Protein AF-A0A8S3DFA4-F1 (afdb_monomer_lite)

Secondary structure (DSSP, 8-state):
--B---SS-SS--TT--GGGGGSSHHHHHHHHHHTT--GGG-PPP---S---EEES--SS----TT-BEEEEPP-

Organism: NCBI:txid392030

InterPro domains:
  IPR001223 Glycoside hydrolase family 18, catalytic domain [PF00704] (3-61)
  IPR001223 Glycoside hydrolase family 18, catalytic domain [PS51910] (1-75)
  IPR017853 Glycoside hydrolase superfamily [SSF51445] (2-59)
  IPR029070 Chitinase insertion domain superfamily [G3DSA:3.10.50.10] (48-71)
  IPR050314 Glycosyl hydrolase family 18 [PTHR11177] (3-65)

Structure (mmCIF, N/CA/C/O backbone):
data_AF-A0A8S3DFA4-F1
#
_entry.id   AF-A0A8S3DFA4-F1
#
loop_
_atom_site.group_PDB
_atom_site.id
_atom_site.type_symbol
_atom_site.label_atom_id
_atom_site.label_alt_id
_atom_site.label_comp_id
_atom_site.label_asym_id
_atom_site.label_entity_id
_atom_site.label_seq_id
_atom_site.pdbx_PDB_ins_code
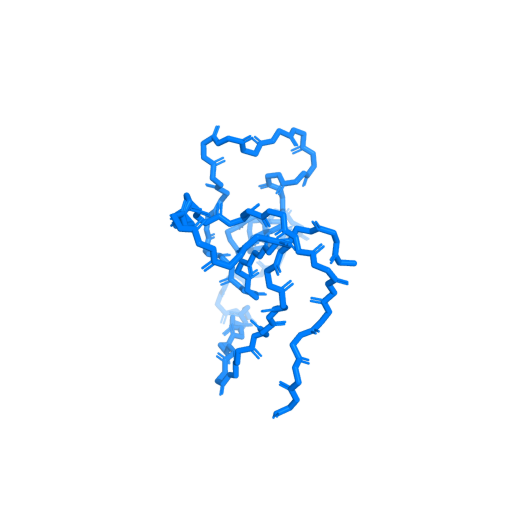_atom_site.Cartn_x
_atom_site.Cartn_y
_atom_site.Cartn_z
_atom_site.occupancy
_atom_site.B_iso_or_equiv
_atom_site.auth_seq_id
_atom_site.auth_comp_id
_atom_site.auth_asym_id
_atom_site.auth_atom_id
_atom_site.pdbx_PDB_model_num
ATOM 1 N N . ASN A 1 1 ? 5.736 4.152 -15.976 1.00 71.62 1 ASN A N 1
ATOM 2 C CA . ASN A 1 1 ? 6.362 3.249 -14.978 1.00 71.62 1 ASN A CA 1
ATOM 3 C C . ASN A 1 1 ? 7.879 3.213 -15.137 1.00 71.62 1 ASN A C 1
ATOM 5 O O . ASN A 1 1 ? 8.412 2.244 -15.658 1.00 71.62 1 ASN A O 1
ATOM 9 N N . THR A 1 2 ? 8.574 4.280 -14.728 1.00 86.56 2 THR A N 1
ATOM 10 C CA . THR A 1 2 ? 10.045 4.414 -14.860 1.00 86.56 2 THR A CA 1
ATOM 11 C C . THR A 1 2 ? 10.824 3.819 -13.684 1.00 86.56 2 THR A C 1
ATOM 13 O O . THR A 1 2 ? 12.048 3.740 -13.724 1.00 86.56 2 THR A O 1
ATOM 16 N N . HIS A 1 3 ? 10.116 3.381 -12.643 1.00 88.00 3 HIS A N 1
ATOM 17 C CA . HIS A 1 3 ? 10.649 2.729 -11.452 1.00 88.00 3 HIS A CA 1
ATOM 18 C C . HIS A 1 3 ? 9.725 1.569 -11.074 1.00 88.00 3 HIS A C 1
ATOM 20 O O . HIS A 1 3 ? 8.544 1.573 -11.434 1.00 88.00 3 HIS A O 1
ATOM 26 N N . THR A 1 4 ? 10.272 0.577 -10.383 1.00 89.12 4 THR A N 1
ATOM 27 C CA . THR A 1 4 ? 9.497 -0.518 -9.786 1.00 89.12 4 THR A CA 1
ATOM 28 C C . THR A 1 4 ? 8.841 -0.073 -8.475 1.00 89.12 4 THR A C 1
ATOM 30 O O . THR A 1 4 ? 9.140 1.008 -7.965 1.00 89.12 4 THR A O 1
ATOM 33 N N . GLY A 1 5 ? 7.940 -0.889 -7.927 1.00 90.56 5 GLY A N 1
ATOM 34 C CA . GLY A 1 5 ? 7.359 -0.667 -6.605 1.00 90.56 5 GLY A CA 1
ATOM 35 C C . GLY A 1 5 ? 6.348 -1.731 -6.204 1.00 90.56 5 GLY A C 1
ATOM 36 O O . GLY A 1 5 ? 5.923 -2.530 -7.040 1.00 90.56 5 GLY A O 1
ATOM 37 N N . PHE A 1 6 ? 5.973 -1.750 -4.925 1.00 92.06 6 PHE A N 1
ATOM 38 C CA . PHE A 1 6 ? 4.927 -2.647 -4.439 1.00 92.06 6 PHE A CA 1
ATOM 39 C C . PHE A 1 6 ? 3.556 -2.245 -4.990 1.00 92.06 6 PHE A C 1
ATOM 41 O O . PHE A 1 6 ? 3.247 -1.063 -5.115 1.00 92.06 6 PHE A O 1
ATOM 48 N N . ASN A 1 7 ? 2.723 -3.243 -5.297 1.00 93.38 7 ASN A N 1
ATOM 49 C CA . ASN A 1 7 ? 1.341 -3.028 -5.739 1.00 93.38 7 ASN A CA 1
ATOM 50 C C . ASN A 1 7 ? 0.449 -2.492 -4.604 1.00 93.38 7 ASN A C 1
ATOM 52 O O . ASN A 1 7 ? -0.455 -1.708 -4.856 1.00 93.38 7 ASN A O 1
ATOM 56 N N . SER A 1 8 ? 0.708 -2.928 -3.367 1.00 95.94 8 SER A N 1
ATOM 57 C CA . SER A 1 8 ? -0.105 -2.615 -2.187 1.00 95.94 8 SER A CA 1
ATOM 58 C C . SER A 1 8 ? 0.758 -2.626 -0.910 1.00 95.94 8 SER A C 1
ATOM 60 O O . SER A 1 8 ? 0.658 -3.561 -0.113 1.00 95.94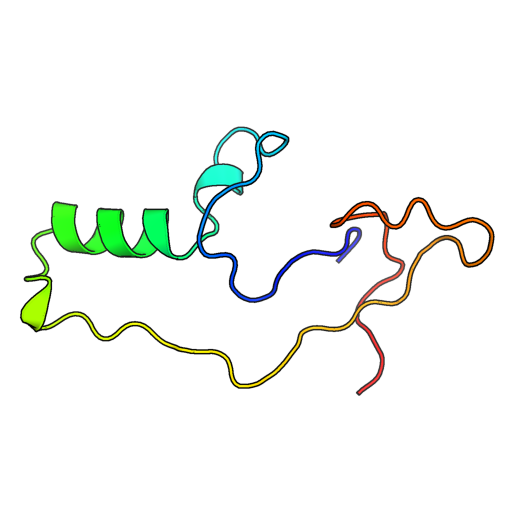 8 SER A O 1
ATOM 62 N N . PRO A 1 9 ? 1.672 -1.653 -0.724 1.00 95.31 9 PRO A N 1
ATOM 63 C CA . PRO A 1 9 ? 2.501 -1.582 0.478 1.00 95.31 9 PRO A CA 1
ATOM 64 C C . PRO A 1 9 ? 1.661 -1.227 1.712 1.00 95.31 9 PRO A C 1
ATOM 66 O O . PRO A 1 9 ? 0.780 -0.373 1.634 1.00 95.31 9 PRO A O 1
ATOM 69 N N . LEU A 1 10 ? 1.956 -1.849 2.858 1.00 96.69 10 LEU A N 1
ATOM 70 C CA . LEU A 1 10 ? 1.277 -1.534 4.120 1.00 96.69 10 LEU A CA 1
ATOM 71 C C . LEU A 1 10 ? 1.690 -0.157 4.659 1.00 96.69 10 LEU A C 1
ATOM 73 O O . LEU A 1 10 ? 0.836 0.614 5.079 1.00 96.69 10 LEU A O 1
ATOM 77 N N . TYR A 1 11 ? 2.984 0.156 4.568 1.00 97.25 11 TYR A N 1
ATOM 78 C CA . TYR A 1 11 ? 3.612 1.356 5.122 1.00 97.25 11 TYR A CA 1
ATOM 79 C C . TYR A 1 11 ? 4.460 2.084 4.075 1.00 97.25 11 TYR A C 1
ATOM 81 O O . TYR A 1 11 ? 4.924 1.446 3.120 1.00 97.25 11 TYR A O 1
ATOM 89 N N . PRO A 1 12 ? 4.713 3.394 4.251 1.00 95.62 12 PRO A N 1
ATOM 90 C CA . PRO A 1 12 ? 5.678 4.098 3.425 1.00 95.62 12 PRO A CA 1
ATOM 91 C C . PRO A 1 12 ? 7.100 3.632 3.741 1.00 95.62 12 PRO A C 1
ATOM 93 O O . PRO A 1 12 ? 7.419 3.195 4.848 1.00 95.62 12 PRO A O 1
ATOM 96 N N . ARG A 1 13 ? 7.995 3.773 2.771 1.00 91.00 13 ARG A N 1
ATOM 97 C CA . ARG A 1 13 ? 9.421 3.498 2.966 1.00 91.00 13 ARG A CA 1
ATOM 98 C C . ARG A 1 13 ? 10.138 4.706 3.544 1.00 91.00 13 ARG A C 1
ATOM 100 O O . ARG A 1 13 ? 9.792 5.847 3.253 1.00 91.00 13 ARG A O 1
ATOM 107 N N . SER A 1 14 ? 11.237 4.450 4.249 1.00 92.12 14 SER A N 1
ATOM 108 C CA . SER A 1 14 ? 12.103 5.498 4.810 1.00 92.12 14 SER A CA 1
ATOM 109 C C . SER A 1 14 ? 12.670 6.465 3.762 1.00 92.12 14 SER A C 1
ATOM 111 O O . SER A 1 14 ? 12.971 7.612 4.078 1.00 92.12 14 SER A O 1
ATOM 113 N N . SER A 1 15 ? 12.809 6.026 2.507 1.00 89.88 15 SER A N 1
ATOM 114 C CA . SER A 1 15 ? 13.301 6.851 1.399 1.00 89.88 15 SER A CA 1
ATOM 115 C C . SER A 1 15 ? 12.211 7.635 0.660 1.00 89.88 15 SER A C 1
ATOM 117 O O . SER A 1 15 ? 12.536 8.487 -0.172 1.00 89.88 15 SER A O 1
ATOM 119 N N . GLU A 1 16 ? 10.929 7.369 0.925 1.00 91.88 16 GLU A N 1
ATOM 120 C CA . GLU A 1 16 ? 9.817 8.085 0.298 1.00 91.88 16 GLU A CA 1
ATOM 121 C C . GLU A 1 16 ? 9.641 9.471 0.924 1.00 91.88 16 GLU A C 1
ATOM 123 O O . GLU A 1 16 ? 9.748 9.660 2.133 1.00 91.88 16 GLU A O 1
ATOM 128 N N . LYS A 1 17 ? 9.374 10.472 0.079 1.00 93.31 17 LYS A N 1
ATOM 129 C CA . LYS A 1 17 ? 9.265 11.885 0.469 1.00 93.31 17 LYS A CA 1
ATOM 130 C C . LYS A 1 17 ? 7.965 12.484 -0.058 1.00 93.31 17 LYS A C 1
ATOM 132 O O . LYS A 1 17 ? 7.471 12.046 -1.098 1.00 93.31 17 LYS A O 1
ATOM 137 N N . GLY A 1 18 ? 7.454 13.496 0.647 1.00 95.38 18 GLY A N 1
ATOM 138 C CA . GLY A 1 18 ? 6.196 14.171 0.306 1.00 95.38 18 GLY A CA 1
ATOM 139 C C . GLY A 1 18 ? 5.027 13.194 0.177 1.00 95.38 18 GLY A C 1
ATOM 140 O O . GLY A 1 18 ? 4.965 12.198 0.903 1.00 95.38 18 GLY A O 1
ATOM 141 N N . ASP A 1 19 ? 4.165 13.445 -0.802 1.00 95.62 19 ASP A N 1
ATOM 142 C CA . ASP A 1 19 ? 2.910 12.713 -1.023 1.00 95.62 19 ASP A CA 1
ATOM 143 C C . ASP A 1 19 ? 3.108 11.233 -1.355 1.00 95.62 19 ASP A C 1
ATOM 145 O O . ASP A 1 19 ? 2.214 10.419 -1.147 1.00 95.62 19 ASP A O 1
ATOM 149 N N . LYS A 1 20 ? 4.305 10.828 -1.801 1.00 92.88 20 LYS A N 1
ATOM 150 C CA . LYS A 1 20 ? 4.601 9.403 -2.023 1.00 92.88 20 LY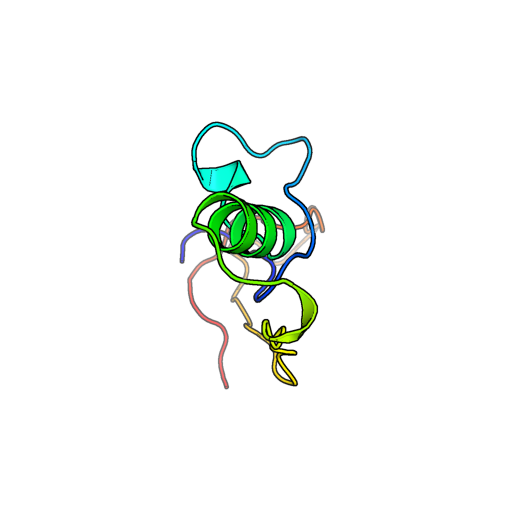S A CA 1
ATOM 151 C C . LYS A 1 20 ? 4.482 8.583 -0.742 1.00 92.88 20 LYS A C 1
ATOM 153 O O . LYS A 1 20 ? 4.184 7.397 -0.828 1.00 92.88 20 LYS A O 1
ATOM 158 N N . ARG A 1 21 ? 4.661 9.204 0.431 1.00 95.50 21 ARG A N 1
ATOM 159 C CA . ARG A 1 21 ? 4.443 8.537 1.721 1.00 95.50 21 ARG A CA 1
ATOM 160 C C . ARG A 1 21 ? 2.968 8.280 2.041 1.00 95.50 21 ARG A C 1
ATOM 162 O O . ARG A 1 21 ? 2.698 7.634 3.043 1.00 95.50 21 ARG A O 1
ATOM 169 N N . LEU A 1 22 ? 2.034 8.783 1.235 1.00 97.25 22 LEU A N 1
ATOM 170 C CA . LEU A 1 22 ? 0.598 8.541 1.390 1.00 97.25 22 LEU A CA 1
ATOM 171 C C . LEU A 1 22 ? 0.110 7.375 0.514 1.00 97.25 22 LEU A C 1
ATOM 173 O O . LEU A 1 22 ? -1.006 6.901 0.677 1.00 97.25 22 LEU A O 1
ATOM 177 N N . LEU A 1 23 ? 0.947 6.871 -0.402 1.00 95.50 23 LEU A N 1
ATOM 178 C CA . LEU A 1 23 ? 0.592 5.804 -1.346 1.00 95.50 23 LEU A CA 1
ATOM 179 C C . LEU A 1 23 ? 0.763 4.403 -0.729 1.00 95.50 23 LEU A C 1
ATOM 181 O O . LEU A 1 23 ? 1.504 3.567 -1.249 1.00 95.50 23 LEU A O 1
ATOM 185 N N . ASN A 1 24 ? 0.112 4.161 0.408 1.00 97.00 24 ASN A N 1
ATOM 186 C CA . ASN A 1 24 ? 0.125 2.890 1.138 1.00 97.00 24 ASN A CA 1
ATOM 187 C C . ASN A 1 24 ? -1.203 2.643 1.872 1.00 97.00 24 ASN A C 1
ATOM 189 O O . ASN A 1 24 ? -2.052 3.533 1.980 1.00 97.00 24 ASN A O 1
ATOM 193 N N . GLN A 1 25 ? -1.376 1.417 2.369 1.00 98.00 25 GLN A N 1
ATOM 194 C CA . GLN A 1 25 ? -2.611 0.996 3.027 1.00 98.00 25 GLN A CA 1
ATOM 195 C C . GLN A 1 25 ? -2.847 1.717 4.356 1.00 98.00 25 GLN A C 1
ATOM 197 O O . GLN A 1 25 ? -3.982 2.110 4.606 1.00 98.00 25 GLN A O 1
ATOM 202 N N . GLN A 1 26 ? -1.812 1.956 5.173 1.00 98.00 26 GLN A N 1
ATOM 203 C CA . GLN A 1 26 ? -1.974 2.668 6.445 1.00 98.00 26 GLN A CA 1
ATOM 204 C C . GLN A 1 26 ? -2.540 4.075 6.223 1.00 98.00 26 GLN A C 1
ATOM 206 O O . GLN A 1 26 ? -3.594 4.394 6.757 1.00 98.00 26 GLN A O 1
ATOM 211 N N . ALA A 1 27 ? -1.892 4.885 5.383 1.00 98.06 27 ALA A N 1
ATOM 212 C CA . ALA A 1 27 ? -2.340 6.252 5.120 1.00 98.06 27 ALA A CA 1
ATOM 213 C C . ALA A 1 27 ? -3.767 6.292 4.549 1.00 98.06 27 ALA A C 1
ATOM 215 O O . ALA A 1 27 ? -4.544 7.187 4.877 1.00 98.06 27 ALA A O 1
ATOM 216 N N . THR A 1 28 ? -4.130 5.300 3.728 1.00 97.38 28 THR A N 1
ATOM 217 C CA . THR A 1 28 ? -5.493 5.162 3.201 1.00 97.38 28 THR A CA 1
ATOM 218 C C . THR A 1 28 ? -6.491 4.875 4.325 1.00 97.38 28 THR A C 1
ATOM 220 O O . THR A 1 28 ? -7.504 5.562 4.420 1.00 97.38 28 THR A O 1
ATOM 223 N N . VAL A 1 29 ? -6.210 3.894 5.188 1.00 98.25 29 VAL A N 1
ATOM 224 C CA . VAL A 1 29 ? -7.068 3.538 6.331 1.00 98.25 29 VAL A CA 1
ATOM 225 C C . VAL A 1 29 ? -7.229 4.719 7.288 1.00 98.25 29 VAL A C 1
ATOM 227 O O . VAL A 1 29 ? -8.362 5.061 7.624 1.00 98.25 29 VAL A O 1
ATOM 230 N N . ASP A 1 30 ? -6.126 5.372 7.658 1.00 98.19 30 ASP A N 1
ATOM 231 C CA . ASP A 1 30 ? -6.123 6.529 8.558 1.00 98.19 30 ASP A CA 1
ATOM 232 C C . ASP A 1 30 ? -6.989 7.660 7.981 1.00 98.19 30 ASP A C 1
ATOM 234 O O . ASP A 1 30 ? -7.872 8.166 8.666 1.00 98.19 30 ASP A O 1
ATOM 238 N N . THR A 1 31 ? -6.854 7.958 6.681 1.00 98.06 31 THR A N 1
ATOM 239 C CA . THR A 1 31 ? -7.673 8.978 5.995 1.00 98.06 31 THR A CA 1
ATOM 240 C C . THR A 1 31 ? -9.173 8.681 6.088 1.00 98.06 31 THR A C 1
ATOM 242 O O . THR A 1 31 ? -9.976 9.583 6.332 1.00 98.06 31 THR A O 1
ATOM 245 N N . TRP A 1 32 ? -9.585 7.424 5.897 1.00 98.25 32 TRP A N 1
ATOM 246 C CA . TRP A 1 32 ? -11.000 7.051 5.996 1.00 98.25 32 TRP A CA 1
ATOM 247 C C . TRP A 1 32 ? -11.524 7.161 7.428 1.00 98.25 32 TRP A C 1
ATOM 249 O O . TRP A 1 32 ? -12.639 7.646 7.629 1.00 98.25 32 TRP A O 1
ATOM 259 N N . ILE A 1 33 ? -10.736 6.731 8.415 1.00 98.44 33 ILE A N 1
ATOM 260 C CA . ILE A 1 33 ? -11.111 6.805 9.832 1.00 98.44 33 ILE A CA 1
ATOM 261 C C . ILE A 1 33 ? -11.212 8.266 10.287 1.00 98.44 33 ILE A C 1
ATOM 263 O O . ILE A 1 33 ? -12.217 8.644 10.886 1.00 98.44 33 ILE A O 1
ATOM 267 N N . GLU A 1 34 ? -10.228 9.102 9.955 1.00 98.31 34 GLU A N 1
ATOM 268 C CA . GLU A 1 34 ? -10.229 10.542 10.252 1.00 98.31 34 GLU A CA 1
ATOM 269 C C . GLU A 1 34 ? -11.388 11.272 9.559 1.00 98.31 34 GLU A C 1
ATOM 271 O O . GLU A 1 34 ? -11.979 12.188 10.129 1.00 98.31 34 GLU A O 1
ATOM 276 N N . GLY A 1 35 ? -11.782 10.815 8.367 1.00 98.12 35 GLY A N 1
ATOM 277 C CA . GLY A 1 35 ? -12.974 11.277 7.652 1.00 98.12 35 GLY A CA 1
ATOM 278 C C . GLY A 1 35 ? -14.309 10.817 8.256 1.00 98.12 35 GLY A C 1
ATOM 279 O O . GLY A 1 35 ? -15.364 11.134 7.708 1.00 98.12 35 GLY A O 1
ATOM 280 N N . GLY A 1 36 ? -14.292 10.071 9.364 1.00 97.94 36 GLY A N 1
ATOM 281 C CA . GLY A 1 36 ? -15.484 9.632 10.091 1.00 97.94 36 GLY A CA 1
ATOM 282 C C . GLY A 1 36 ? -16.007 8.248 9.702 1.00 97.94 36 GLY A C 1
ATOM 283 O O . GLY A 1 36 ? -17.096 7.871 10.138 1.00 97.94 36 GLY A O 1
ATOM 284 N N . CYS A 1 37 ? -15.269 7.465 8.907 1.00 98.00 37 CYS A N 1
ATOM 285 C CA . CYS A 1 37 ? -15.632 6.076 8.633 1.00 98.00 37 CYS A CA 1
ATOM 286 C C . CYS A 1 37 ? -15.406 5.215 9.890 1.00 98.00 37 CYS A C 1
ATOM 288 O O . CYS A 1 37 ? -14.272 5.116 10.367 1.00 98.00 37 CYS A O 1
ATOM 290 N N . PRO A 1 38 ? -16.436 4.537 10.431 1.00 98.25 38 PRO A N 1
ATOM 291 C CA . PRO A 1 38 ? -16.228 3.600 11.527 1.00 98.25 38 PRO A CA 1
ATOM 292 C C . PRO A 1 38 ? -15.333 2.444 11.070 1.00 98.25 38 PRO A C 1
ATOM 294 O O . PRO A 1 38 ? -15.689 1.725 10.136 1.00 98.25 38 PRO A O 1
ATOM 297 N N . GLY A 1 39 ? -14.211 2.213 11.758 1.00 97.06 39 GLY A N 1
ATOM 298 C CA . GLY A 1 39 ? -13.244 1.173 11.376 1.00 97.06 39 GLY A CA 1
ATOM 299 C C . GLY A 1 39 ? -13.843 -0.237 11.275 1.00 97.06 39 GLY A C 1
ATOM 300 O O . GLY A 1 39 ? -13.435 -1.018 10.425 1.00 97.06 39 GLY A O 1
ATOM 301 N N . SER A 1 40 ? -14.886 -0.545 12.054 1.00 98.12 40 SER A N 1
ATOM 302 C CA . SER A 1 40 ? -15.613 -1.824 11.981 1.00 98.12 40 SER A CA 1
ATOM 303 C C . SER A 1 40 ? -16.394 -2.043 10.680 1.00 98.12 40 SER A C 1
ATOM 305 O O . SER A 1 40 ? -16.802 -3.166 10.395 1.00 98.12 40 SER A O 1
ATOM 307 N N . LYS A 1 41 ? -16.621 -0.985 9.894 1.00 98.00 41 LYS A N 1
ATOM 308 C CA . LYS A 1 41 ? -17.278 -1.032 8.581 1.00 98.00 41 LYS A CA 1
ATOM 309 C C . LYS A 1 41 ? -16.287 -0.908 7.421 1.00 98.00 41 LYS A C 1
ATOM 311 O O . LYS A 1 41 ? -16.700 -1.009 6.268 1.00 98.00 41 LYS A O 1
ATOM 316 N N . LEU A 1 42 ? -15.004 -0.689 7.708 1.00 97.81 42 LEU A N 1
ATOM 317 C CA . LEU A 1 42 ? -13.970 -0.545 6.694 1.00 97.81 42 LEU A CA 1
ATOM 318 C C . LEU A 1 42 ? -13.405 -1.922 6.327 1.00 97.81 42 LEU A C 1
ATOM 320 O O . LEU A 1 42 ? -12.769 -2.588 7.141 1.00 97.81 42 LEU A O 1
ATOM 324 N N . VAL A 1 43 ? -13.621 -2.347 5.082 1.00 97.69 43 VAL A N 1
ATOM 325 C CA . VAL A 1 43 ? -13.068 -3.602 4.556 1.00 97.69 43 VAL A CA 1
ATOM 326 C C . VAL A 1 43 ? -11.773 -3.306 3.807 1.00 97.69 43 VAL A C 1
ATOM 328 O O . VAL A 1 43 ? -11.783 -2.622 2.784 1.00 97.69 43 VAL A O 1
ATOM 331 N N . LEU A 1 44 ? -10.655 -3.839 4.301 1.00 97.12 44 LEU A N 1
ATOM 332 C CA . LEU A 1 44 ? -9.351 -3.681 3.662 1.00 97.12 44 LEU A CA 1
ATOM 333 C C . LEU A 1 44 ? -9.144 -4.742 2.572 1.00 97.12 44 LEU A C 1
ATOM 335 O O . LEU A 1 44 ? -9.180 -5.943 2.840 1.00 97.12 44 LEU A O 1
ATOM 339 N N . GLY A 1 45 ? -8.908 -4.297 1.338 1.00 96.69 45 GLY A N 1
ATOM 340 C CA . GLY A 1 45 ? -8.672 -5.187 0.202 1.00 96.69 45 GLY A CA 1
ATOM 341 C C . GLY A 1 45 ? -7.299 -5.866 0.240 1.00 96.69 45 GLY A C 1
ATOM 342 O O . GLY A 1 45 ? -6.290 -5.240 0.564 1.00 96.69 45 GLY A O 1
ATOM 343 N N . LEU A 1 46 ? -7.250 -7.136 -0.171 1.00 95.75 46 LEU A N 1
ATOM 344 C CA . LEU A 1 46 ? -6.013 -7.897 -0.358 1.00 95.75 46 LEU A CA 1
ATOM 345 C C . LEU A 1 46 ? -5.834 -8.247 -1.837 1.00 95.75 46 LEU A C 1
ATOM 347 O O . LEU A 1 46 ? -6.640 -8.964 -2.429 1.00 95.75 46 LEU A O 1
ATOM 351 N N . GLY A 1 47 ? -4.762 -7.739 -2.443 1.00 90.56 47 GLY A N 1
ATOM 352 C CA . GLY A 1 47 ? -4.425 -8.050 -3.828 1.00 90.56 47 GLY A CA 1
ATOM 353 C C . GLY A 1 47 ? -3.855 -9.460 -3.952 1.00 90.56 47 GLY A C 1
ATOM 354 O O . GLY A 1 47 ? -2.681 -9.668 -3.665 1.00 90.56 47 GLY A O 1
ATOM 355 N N . MET A 1 48 ? -4.650 -10.411 -4.447 1.00 94.56 48 MET A N 1
ATOM 356 C CA . MET A 1 48 ? -4.196 -11.771 -4.796 1.00 94.56 48 MET A CA 1
ATOM 357 C C . MET A 1 48 ? -3.476 -11.824 -6.157 1.00 94.56 48 MET A C 1
ATOM 359 O O . MET A 1 48 ? -3.513 -12.823 -6.868 1.00 94.56 48 MET A O 1
ATOM 363 N N . TYR A 1 49 ? -2.843 -10.717 -6.543 1.00 94.06 49 TYR A N 1
ATOM 364 C CA . TYR A 1 49 ? -2.125 -10.554 -7.799 1.00 94.06 49 TYR A CA 1
ATOM 365 C C . TYR A 1 49 ? -0.905 -9.651 -7.599 1.00 94.06 49 TYR A C 1
ATOM 367 O O . TYR A 1 49 ? -0.828 -8.854 -6.658 1.00 94.06 49 TYR A O 1
ATOM 375 N N . GLY A 1 50 ? 0.051 -9.757 -8.518 1.00 91.75 50 GLY A N 1
ATOM 376 C CA . GLY A 1 50 ? 1.256 -8.934 -8.538 1.00 91.75 50 GLY A CA 1
ATOM 377 C C . GLY A 1 50 ? 1.243 -7.896 -9.658 1.00 91.75 50 GLY A C 1
ATOM 378 O O . GLY A 1 50 ? 0.563 -8.052 -10.668 1.00 91.75 50 GLY A O 1
ATOM 379 N N . ARG A 1 51 ? 2.053 -6.844 -9.499 1.00 91.50 51 ARG A N 1
ATOM 380 C CA . ARG A 1 51 ? 2.485 -5.990 -10.615 1.00 91.50 51 ARG A CA 1
ATOM 381 C C . ARG A 1 51 ? 3.932 -6.313 -10.951 1.00 91.50 51 ARG A C 1
ATOM 383 O O . ARG A 1 51 ? 4.783 -6.310 -10.064 1.00 91.50 51 ARG A O 1
ATOM 390 N N . THR A 1 52 ? 4.205 -6.555 -12.225 1.00 91.62 52 THR A N 1
ATOM 391 C CA . THR A 1 52 ? 5.538 -6.898 -12.730 1.00 91.62 52 THR A CA 1
ATOM 392 C C . THR A 1 52 ? 6.143 -5.733 -13.516 1.00 91.62 52 THR A C 1
ATOM 394 O O . THR A 1 52 ? 5.441 -4.836 -13.994 1.00 91.62 52 THR A O 1
ATOM 397 N N . PHE A 1 53 ? 7.474 -5.722 -13.633 1.00 89.38 53 PHE A N 1
ATOM 398 C CA . PHE A 1 53 ? 8.237 -4.672 -14.312 1.00 89.38 53 PHE A CA 1
ATOM 399 C C . PHE A 1 53 ? 9.446 -5.255 -15.049 1.00 89.38 53 PHE A C 1
ATOM 401 O O . PHE A 1 53 ? 10.072 -6.199 -14.569 1.00 89.38 53 PHE A O 1
ATOM 408 N N . ILE A 1 54 ? 9.832 -4.639 -16.169 1.00 89.44 54 ILE A N 1
ATOM 409 C CA . ILE A 1 54 ? 11.086 -4.955 -16.871 1.00 89.44 54 ILE A CA 1
ATOM 410 C C . ILE A 1 54 ? 12.185 -4.018 -16.362 1.00 89.44 54 ILE A C 1
ATOM 412 O O . ILE A 1 54 ? 12.119 -2.812 -16.583 1.00 89.44 54 ILE A O 1
ATOM 416 N N . LEU A 1 55 ? 13.226 -4.546 -15.715 1.00 86.75 55 LEU A N 1
ATOM 417 C CA . LEU A 1 55 ? 14.314 -3.722 -15.167 1.00 86.75 55 LEU A CA 1
ATOM 418 C C . LEU A 1 55 ? 15.162 -3.045 -16.258 1.00 86.75 55 LEU A C 1
ATOM 420 O O . LEU A 1 55 ? 15.421 -3.613 -17.326 1.00 86.75 55 LEU A O 1
ATOM 424 N N . LYS A 1 56 ? 15.639 -1.821 -15.982 1.00 85.62 56 LYS A N 1
ATOM 425 C CA . LYS A 1 56 ? 16.494 -1.068 -16.918 1.00 85.62 56 LYS A CA 1
ATOM 426 C C . LYS A 1 56 ? 17.873 -1.705 -17.110 1.00 85.62 56 LYS A C 1
ATOM 428 O O . LYS A 1 56 ? 18.364 -1.715 -18.239 1.00 85.62 56 LYS A O 1
ATOM 433 N N . GLN A 1 57 ? 18.453 -2.285 -16.060 1.00 77.31 57 GLN A N 1
ATOM 434 C CA . GLN A 1 57 ? 19.737 -2.993 -16.092 1.00 77.31 57 GLN A CA 1
ATOM 435 C C . GLN A 1 57 ? 19.561 -4.451 -15.642 1.00 77.31 57 GLN A C 1
ATOM 437 O O . GLN A 1 57 ? 18.851 -4.716 -14.677 1.00 77.31 57 GLN A O 1
ATOM 442 N N . LYS A 1 58 ? 20.176 -5.394 -16.376 1.00 65.94 58 LYS A N 1
ATOM 443 C CA . LYS A 1 58 ? 20.033 -6.851 -16.168 1.00 65.94 58 LYS A CA 1
ATOM 444 C C . LYS A 1 58 ? 21.187 -7.510 -15.393 1.00 65.94 58 LYS A C 1
ATOM 446 O O . LYS A 1 58 ? 20.997 -8.607 -14.887 1.00 65.94 58 LYS A O 1
ATOM 451 N N . LYS A 1 59 ? 22.376 -6.898 -15.331 1.00 55.44 59 LYS A N 1
ATOM 452 C CA . LYS A 1 59 ? 23.577 -7.471 -14.689 1.00 55.44 59 LYS A CA 1
ATOM 453 C C . LYS A 1 59 ? 23.944 -6.654 -13.452 1.00 55.44 59 LYS A C 1
ATOM 455 O O . LYS A 1 59 ? 23.985 -5.434 -13.547 1.00 55.44 59 LYS A O 1
ATOM 460 N N . ASN A 1 60 ? 24.200 -7.342 -12.338 1.00 52.41 60 ASN A N 1
ATOM 461 C CA . ASN 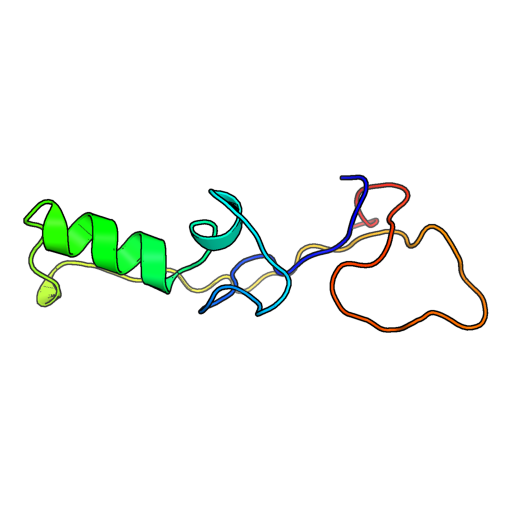A 1 60 ? 24.513 -6.772 -11.019 1.00 52.41 60 ASN A CA 1
ATOM 462 C C . ASN A 1 60 ? 23.411 -5.851 -10.495 1.00 52.41 60 ASN A C 1
ATOM 464 O O . ASN A 1 60 ? 23.691 -4.737 -10.064 1.00 52.41 60 ASN A O 1
ATOM 468 N N . ALA A 1 61 ? 22.153 -6.293 -10.597 1.00 55.44 61 ALA A N 1
ATOM 469 C CA . ALA A 1 61 ? 21.034 -5.525 -10.085 1.00 55.44 61 ALA A CA 1
ATOM 470 C C . ALA A 1 61 ? 21.325 -5.173 -8.624 1.00 55.44 61 ALA A C 1
ATOM 472 O O . ALA A 1 61 ? 21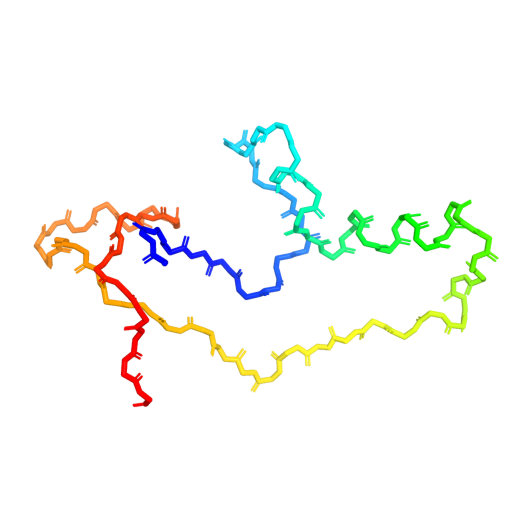.374 -6.056 -7.772 1.00 55.44 61 ALA A O 1
ATOM 473 N N . ASP A 1 62 ? 21.493 -3.883 -8.340 1.00 50.72 62 ASP A N 1
ATOM 474 C CA . ASP A 1 62 ? 21.027 -3.325 -7.087 1.00 50.72 62 ASP A CA 1
ATOM 475 C C . ASP A 1 62 ? 19.584 -3.824 -6.941 1.00 50.72 62 ASP A C 1
ATOM 477 O O . ASP A 1 62 ? 18.641 -3.215 -7.447 1.00 50.72 62 ASP A O 1
ATOM 481 N N . THR A 1 63 ? 19.396 -4.970 -6.283 1.00 57.53 63 THR A N 1
ATOM 482 C CA . THR A 1 63 ? 18.106 -5.582 -5.935 1.00 57.53 63 THR A CA 1
ATOM 483 C C . THR A 1 63 ? 17.407 -4.753 -4.863 1.00 57.53 63 THR A C 1
ATOM 485 O O . THR A 1 63 ? 16.656 -5.259 -4.033 1.00 57.53 63 THR A O 1
ATOM 488 N N . LYS A 1 64 ? 17.673 -3.447 -4.853 1.00 64.25 64 LYS A N 1
ATOM 489 C CA . LYS A 1 64 ? 17.008 -2.478 -4.020 1.00 64.25 64 LYS A CA 1
ATOM 490 C C . LYS A 1 64 ? 15.582 -2.387 -4.553 1.00 64.25 64 LYS A C 1
ATOM 492 O O . LYS A 1 64 ? 15.387 -2.116 -5.746 1.00 64.25 64 LYS A O 1
ATOM 497 N N . PRO A 1 65 ? 14.577 -2.620 -3.699 1.00 66.25 65 PRO A N 1
ATOM 498 C CA . PRO A 1 65 ? 13.196 -2.367 -4.057 1.00 66.25 65 PRO A CA 1
ATOM 499 C C . PRO A 1 65 ? 13.076 -0.977 -4.708 1.00 66.25 65 PRO A C 1
ATOM 501 O O . PRO A 1 65 ? 13.656 -0.010 -4.208 1.00 66.25 65 PRO A O 1
ATOM 504 N N . TYR A 1 66 ? 12.262 -0.858 -5.762 1.00 80.06 66 TYR A N 1
ATOM 505 C CA . TYR A 1 66 ? 11.967 0.399 -6.470 1.00 80.06 66 TYR A CA 1
ATOM 506 C C . TYR A 1 66 ? 13.081 0.940 -7.388 1.00 80.06 66 TYR A C 1
ATOM 508 O O . TYR A 1 66 ? 13.119 2.131 -7.704 1.00 80.06 66 TYR A O 1
ATOM 516 N N . GLY A 1 67 ? 13.965 0.064 -7.874 1.00 83.69 67 GLY A N 1
ATOM 517 C CA . GLY A 1 67 ? 14.946 0.389 -8.913 1.00 83.69 67 GLY A CA 1
ATOM 518 C C . GLY A 1 67 ? 14.330 0.815 -10.256 1.00 83.69 67 GLY A C 1
ATOM 519 O O . GLY A 1 67 ? 13.128 0.657 -10.497 1.00 83.69 67 GLY A O 1
ATOM 520 N N . ALA A 1 68 ? 15.170 1.350 -11.148 1.00 88.56 68 ALA A N 1
ATOM 521 C CA . ALA A 1 68 ? 14.757 1.857 -12.457 1.00 88.56 68 ALA A CA 1
ATOM 522 C C . ALA A 1 68 ? 14.164 0.759 -13.363 1.00 88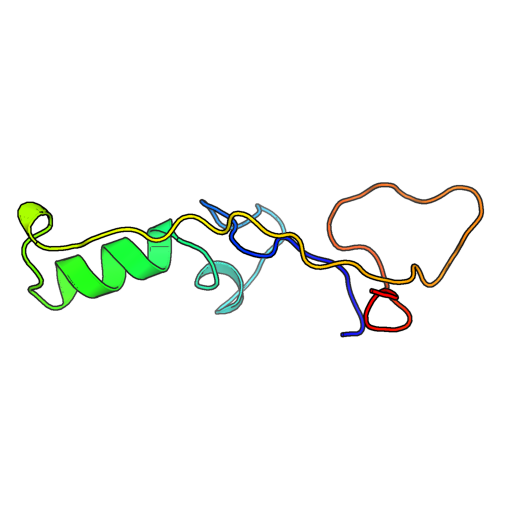.56 68 ALA A C 1
ATOM 524 O O . ALA A 1 68 ? 14.734 -0.322 -13.536 1.00 88.56 68 ALA A O 1
ATOM 525 N N . SER A 1 69 ? 13.043 1.077 -14.006 1.00 87.81 69 SER A N 1
ATOM 526 C CA . SER A 1 69 ? 12.290 0.189 -14.894 1.00 87.81 69 SER A CA 1
ATOM 527 C C . SER A 1 69 ? 12.199 0.755 -16.316 1.00 87.81 69 SER A C 1
ATOM 529 O O . SER A 1 69 ? 12.161 1.970 -16.514 1.00 87.81 69 SER A O 1
ATOM 531 N N . LYS A 1 70 ? 12.150 -0.140 -17.309 1.00 89.75 70 LYS A N 1
ATOM 532 C CA . LYS A 1 70 ? 11.827 0.160 -18.714 1.00 89.75 70 LYS A CA 1
ATOM 533 C C . LYS A 1 70 ? 10.324 0.203 -18.978 1.00 89.75 70 LYS A C 1
ATOM 535 O O . LYS A 1 70 ? 9.922 0.643 -20.047 1.00 89.75 70 LYS A O 1
ATOM 540 N N . GLY A 1 71 ? 9.500 -0.253 -18.038 1.00 89.06 71 GLY A N 1
ATOM 541 C CA . GLY A 1 71 ? 8.054 -0.288 -18.206 1.00 89.06 71 GLY A CA 1
ATOM 542 C C . GLY A 1 71 ? 7.376 -1.423 -17.449 1.00 89.06 71 GLY A C 1
ATOM 543 O O . GLY A 1 71 ? 7.950 -2.032 -16.541 1.00 89.06 71 GLY A O 1
ATOM 544 N N . ALA A 1 72 ? 6.118 -1.666 -17.814 1.00 89.38 72 ALA A N 1
ATOM 545 C CA . ALA A 1 72 ? 5.346 -2.790 -17.301 1.00 89.38 72 ALA A CA 1
ATOM 546 C C . ALA A 1 72 ? 6.006 -4.125 -17.681 1.00 89.38 72 ALA A C 1
ATOM 548 O O . ALA A 1 72 ? 6.664 -4.227 -18.718 1.00 89.38 72 ALA A O 1
ATOM 549 N N . GLY A 1 73 ? 5.863 -5.120 -16.809 1.00 86.62 73 GLY A N 1
ATOM 550 C CA . GLY A 1 73 ? 6.222 -6.498 -17.114 1.00 86.62 73 GLY A CA 1
ATOM 551 C C . GLY A 1 73 ? 5.287 -7.098 -18.158 1.00 86.62 73 GLY A C 1
ATOM 552 O O . GLY A 1 73 ? 4.197 -6.582 -18.403 1.00 86.62 73 GLY A O 1
ATOM 553 N N . LEU A 1 74 ? 5.750 -8.180 -18.779 1.00 80.19 74 LEU A N 1
ATOM 554 C CA . LEU A 1 74 ? 4.893 -9.025 -19.603 1.00 80.19 74 LEU A CA 1
ATOM 555 C C . LEU A 1 74 ? 3.890 -9.770 -18.695 1.00 80.19 74 LEU A C 1
ATOM 557 O O . LEU A 1 74 ? 4.210 -9.965 -17.514 1.00 80.19 74 LEU A O 1
ATOM 561 N N . PRO A 1 75 ? 2.695 -10.111 -19.214 1.00 68.81 75 PRO A N 1
ATOM 562 C CA . PRO A 1 75 ? 1.725 -10.945 -18.506 1.00 68.81 75 PRO A CA 1
ATOM 563 C C . PRO A 1 75 ? 2.294 -12.322 -18.152 1.00 68.81 75 PRO A C 1
ATOM 565 O O . PRO A 1 75 ? 3.163 -12.821 -18.907 1.00 68.81 75 PRO A O 1
#

Sequence (75 aa):
NTHTGFNSPLYPRSSEKGDKRLLNQQATVDTWIEGGCPGSKLVLGLGMYGRTFILKQKKNADTKPYGASKGAGLP

Foldseek 3Di:
DFWAAWPAAAAADPPDDDCSRCRHDPNVLVVCVVVPNDSVPDDDDDDPDGWAFAAPDDPPDPPPGTHTGPGTDDD

pLDDT: mean 88.87, std 12.23, range [50.72, 98.44]

Radius of gyration: 15.39 Å; chains: 1; bounding box: 42×26×32 Å